Protein AF-A0A8I0K9R4-F1 (afdb_monomer_lite)

Secondary structure (DSSP, 8-state):
-----PPPEEEEETTEEEEE--HHHHHHH--SEEEE--TT-BPPTTSSSSBHHHHHHHHHHTT-EEEE---GGGBGGGHHHHHHHHS----S-B-GGGGGG-S--------HHHHHHHHHTT-SS-TTTHHHHT--

pLDDT: mean 89.15, std 14.72, range [37.94, 98.5]

Organism: Acinetobacter baumannii (NCBI:txid470)

Sequence (136 aa):
EGLPQIARKEMQYQGHTLEEMDLDAILLRHPQIVLVDELAHRNVPNSRHERRWQDVNELLDAGIDVFTTINIQHLESLNDVVYQITGIRVNETVPDRVFDRIRDIRLIDLPVSELIERLHQGKVYVPEQANLALQG

Structure (mmCIF, N/CA/C/O backbone):
data_AF-A0A8I0K9R4-F1
#
_entry.id   AF-A0A8I0K9R4-F1
#
loop_
_atom_site.group_PDB
_atom_site.id
_atom_site.type_symbol
_atom_site.label_atom_id
_atom_site.label_alt_id
_atom_site.label_comp_id
_atom_site.label_asym_id
_atom_site.label_entity_id
_atom_site.label_seq_id
_atom_site.pdbx_PDB_ins_code
_atom_site.Cartn_x
_atom_site.Cartn_y
_atom_site.Cartn_z
_atom_site.occupancy
_atom_site.B_iso_or_equiv
_atom_site.auth_seq_id
_atom_site.auth_comp_id
_atom_site.auth_asym_id
_atom_site.auth_atom_id
_atom_site.pdbx_PDB_model_num
ATOM 1 N N . GLU A 1 1 ? 20.968 -12.664 6.157 1.00 50.62 1 GLU A N 1
ATOM 2 C CA . GLU A 1 1 ? 20.646 -12.559 4.720 1.00 50.62 1 GLU A CA 1
ATOM 3 C C . GLU A 1 1 ? 19.166 -12.256 4.595 1.00 50.62 1 GLU A C 1
ATOM 5 O O . GLU A 1 1 ? 18.383 -12.863 5.316 1.00 50.62 1 GLU A O 1
ATOM 10 N N . GLY A 1 2 ? 18.803 -11.252 3.803 1.00 82.56 2 GLY A N 1
ATOM 11 C CA . GLY A 1 2 ? 17.418 -10.817 3.619 1.00 82.56 2 GLY A CA 1
ATOM 12 C C . GLY A 1 2 ? 16.994 -10.952 2.163 1.00 82.56 2 GLY A C 1
ATOM 13 O O . GLY A 1 2 ? 17.796 -11.335 1.310 1.00 82.56 2 GLY A O 1
ATOM 14 N N . LEU A 1 3 ? 15.737 -10.621 1.874 1.00 87.88 3 LEU A N 1
ATOM 15 C CA . LEU A 1 3 ? 15.268 -10.531 0.494 1.00 87.88 3 LEU A CA 1
ATOM 16 C C . LEU A 1 3 ? 16.064 -9.453 -0.266 1.00 87.88 3 LEU A C 1
ATOM 18 O O . LEU A 1 3 ? 16.405 -8.428 0.333 1.00 87.88 3 LEU A O 1
ATOM 22 N N . PRO A 1 4 ? 16.359 -9.652 -1.565 1.00 92.06 4 PRO A N 1
ATOM 23 C CA . PRO A 1 4 ? 16.963 -8.614 -2.391 1.00 92.06 4 PRO A CA 1
ATOM 24 C C . PRO A 1 4 ? 16.112 -7.345 -2.361 1.00 92.06 4 PRO A C 1
ATOM 26 O O . PRO A 1 4 ? 14.902 -7.408 -2.569 1.00 92.06 4 PRO A O 1
ATOM 29 N N . GLN A 1 5 ? 16.749 -6.201 -2.127 1.00 93.38 5 GLN A N 1
ATOM 30 C CA . GLN A 1 5 ? 16.071 -4.910 -2.088 1.00 93.38 5 GLN A CA 1
ATOM 31 C C . GLN A 1 5 ? 16.370 -4.111 -3.353 1.00 93.38 5 GLN A C 1
ATOM 33 O O . GLN A 1 5 ? 17.484 -4.149 -3.882 1.00 93.38 5 GLN A O 1
ATOM 38 N N . ILE A 1 6 ? 15.361 -3.390 -3.829 1.00 94.31 6 ILE A N 1
ATOM 39 C CA . ILE A 1 6 ? 15.519 -2.347 -4.839 1.00 94.31 6 ILE A CA 1
ATOM 40 C C . ILE A 1 6 ? 15.683 -1.037 -4.077 1.00 94.31 6 ILE A C 1
ATOM 42 O O . ILE A 1 6 ? 14.925 -0.767 -3.144 1.00 94.31 6 ILE A O 1
ATOM 46 N N . ALA A 1 7 ? 16.717 -0.271 -4.428 1.00 95.38 7 ALA A N 1
ATOM 47 C CA . ALA A 1 7 ? 16.946 1.029 -3.817 1.00 95.38 7 ALA A CA 1
ATOM 48 C C . ALA A 1 7 ? 15.726 1.925 -4.056 1.00 95.38 7 ALA A C 1
ATOM 50 O O . ALA A 1 7 ? 15.149 1.920 -5.143 1.00 95.38 7 ALA A O 1
ATOM 51 N N . ARG A 1 8 ? 15.323 2.668 -3.027 1.00 94.69 8 ARG A N 1
ATOM 52 C CA . ARG A 1 8 ? 14.220 3.617 -3.148 1.00 94.69 8 ARG A CA 1
ATOM 53 C C . ARG A 1 8 ? 14.636 4.792 -4.022 1.00 94.69 8 ARG A C 1
ATOM 55 O O . ARG A 1 8 ? 15.807 5.169 -4.065 1.00 94.69 8 ARG A O 1
ATOM 62 N N . LYS A 1 9 ? 13.656 5.377 -4.701 1.00 95.00 9 LYS A N 1
ATOM 63 C CA . LYS A 1 9 ? 13.842 6.579 -5.502 1.00 95.00 9 LYS A CA 1
ATOM 64 C C . LYS A 1 9 ? 13.744 7.796 -4.593 1.00 95.00 9 LYS A C 1
ATOM 66 O O . LYS A 1 9 ? 12.715 8.009 -3.956 1.00 95.00 9 LYS A O 1
ATOM 71 N N . GLU A 1 10 ? 14.801 8.597 -4.545 1.00 94.62 10 GLU A N 1
ATOM 72 C CA . GLU A 1 10 ? 14.768 9.890 -3.862 1.00 94.62 10 GLU A CA 1
ATOM 73 C C . GLU A 1 10 ? 14.041 10.929 -4.722 1.00 94.62 10 GLU A C 1
ATOM 75 O O . GLU A 1 10 ? 14.296 11.071 -5.921 1.00 94.62 10 GLU A O 1
ATOM 80 N N . MET A 1 11 ? 13.137 11.680 -4.101 1.00 91.62 11 MET A N 1
ATOM 81 C CA . MET A 1 11 ? 12.322 12.700 -4.748 1.00 91.62 11 MET A CA 1
ATOM 82 C C . MET A 1 11 ? 12.340 13.993 -3.940 1.00 91.62 11 MET A C 1
ATOM 84 O O . MET A 1 11 ? 12.089 13.995 -2.738 1.00 91.62 11 MET A O 1
ATOM 88 N N . GLN A 1 12 ? 12.615 15.118 -4.604 1.00 91.06 12 GLN A N 1
ATOM 89 C CA . GLN A 1 12 ? 12.570 16.434 -3.967 1.00 91.06 12 GLN A CA 1
ATOM 90 C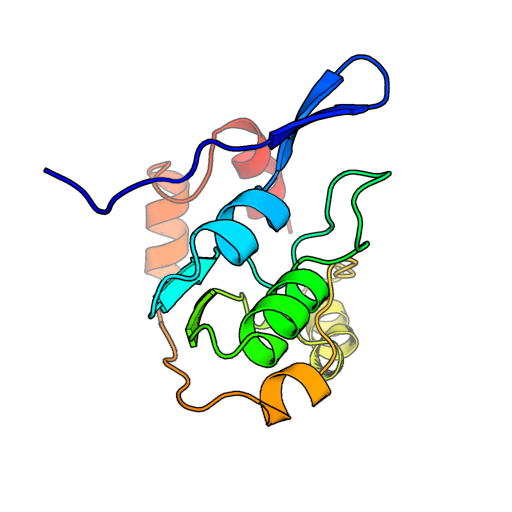 C . GLN A 1 12 ? 11.162 17.021 -4.052 1.00 91.06 12 GLN A C 1
ATOM 92 O O . GLN A 1 12 ? 10.625 17.213 -5.144 1.00 91.06 12 GLN A O 1
ATOM 97 N N . TYR A 1 13 ? 10.581 17.364 -2.904 1.00 89.12 13 TYR A N 1
ATOM 98 C CA . TYR A 1 13 ? 9.274 18.005 -2.827 1.00 89.12 13 TYR A CA 1
ATOM 99 C C . TYR A 1 13 ? 9.231 19.035 -1.694 1.00 89.12 13 TYR A C 1
ATOM 101 O O . TYR A 1 13 ? 9.547 18.728 -0.551 1.00 89.12 13 TYR A O 1
ATOM 109 N N . GLN A 1 14 ? 8.856 20.279 -2.020 1.00 89.06 14 GLN A N 1
ATOM 110 C CA . GLN A 1 14 ? 8.753 21.403 -1.070 1.00 89.06 14 GLN A CA 1
ATOM 111 C C . GLN A 1 14 ? 9.990 21.602 -0.165 1.00 89.06 14 GLN A C 1
ATOM 113 O O . GLN A 1 14 ? 9.868 21.983 0.993 1.00 89.06 14 GLN A O 1
ATOM 118 N N . GLY A 1 15 ? 11.195 21.361 -0.694 1.00 89.38 15 GLY A N 1
ATOM 119 C CA . GLY A 1 15 ? 12.446 21.502 0.064 1.00 89.38 15 GLY A CA 1
ATOM 120 C C . GLY A 1 15 ? 12.797 20.305 0.955 1.00 89.38 15 GLY A C 1
ATOM 121 O O . GLY A 1 15 ? 13.810 20.354 1.647 1.00 89.38 15 GLY A O 1
ATOM 122 N N . HIS A 1 16 ? 12.010 19.229 0.909 1.00 89.69 16 HIS A N 1
ATOM 123 C CA . HIS A 1 16 ? 12.285 17.963 1.580 1.00 89.69 16 HIS A CA 1
ATOM 124 C C . HIS A 1 16 ? 12.676 16.883 0.564 1.00 89.69 16 HIS A C 1
ATOM 126 O O . HIS A 1 16 ? 12.148 16.847 -0.550 1.00 89.69 16 HIS A O 1
ATOM 132 N N . THR A 1 17 ? 13.586 15.992 0.961 1.00 90.19 17 THR A N 1
ATOM 133 C CA . THR A 1 17 ? 13.847 14.740 0.240 1.00 90.19 17 THR A CA 1
ATOM 134 C C . THR A 1 17 ? 12.932 13.669 0.809 1.00 90.19 17 THR A C 1
ATOM 136 O O . THR A 1 17 ? 12.979 13.380 2.003 1.00 90.19 17 THR A O 1
ATOM 139 N N . LEU A 1 18 ? 12.090 13.109 -0.048 1.00 92.56 18 LEU A N 1
ATOM 140 C CA . LEU A 1 18 ? 11.206 11.993 0.251 1.00 92.56 18 LEU A CA 1
ATOM 141 C C . LEU A 1 18 ? 11.698 10.757 -0.500 1.00 92.56 18 LEU A C 1
ATOM 143 O O . LEU A 1 18 ? 12.336 10.872 -1.546 1.00 92.56 18 LEU A O 1
ATOM 147 N N . GLU A 1 19 ? 11.390 9.579 0.022 1.00 93.00 19 GLU A N 1
ATOM 148 C CA . GLU A 1 19 ? 11.679 8.313 -0.643 1.00 93.00 19 GLU A CA 1
ATOM 149 C C . GLU A 1 19 ? 10.390 7.690 -1.170 1.00 93.00 19 GLU A C 1
ATOM 151 O O . GLU A 1 19 ? 9.364 7.714 -0.491 1.00 93.00 19 GLU A O 1
ATOM 156 N N . GLU A 1 20 ? 10.459 7.081 -2.349 1.00 95.06 20 GLU A N 1
ATOM 157 C CA . GLU A 1 20 ? 9.342 6.359 -2.952 1.00 95.06 20 GLU A CA 1
ATOM 158 C C . GLU A 1 20 ? 9.810 5.030 -3.560 1.00 95.06 20 GLU A C 1
ATOM 160 O O . GLU A 1 20 ? 11.000 4.820 -3.825 1.00 95.06 20 GLU A O 1
ATOM 165 N N . MET A 1 21 ? 8.874 4.106 -3.775 1.00 96.94 21 MET A N 1
ATOM 166 C CA . MET A 1 21 ? 9.142 2.881 -4.528 1.00 96.94 21 MET A CA 1
ATOM 167 C C . MET A 1 21 ? 9.646 3.211 -5.945 1.00 96.94 21 MET A C 1
ATOM 169 O O . MET A 1 21 ? 9.010 3.962 -6.684 1.00 96.94 21 MET A O 1
ATOM 173 N N . ASP A 1 22 ? 10.767 2.612 -6.358 1.00 97.62 22 ASP A N 1
ATOM 174 C CA . ASP A 1 22 ? 11.279 2.768 -7.723 1.00 97.62 22 ASP A CA 1
ATOM 175 C C . ASP A 1 22 ? 10.579 1.794 -8.688 1.00 97.62 22 ASP A C 1
ATOM 177 O O . ASP A 1 22 ? 11.058 0.689 -8.960 1.00 97.62 22 ASP A O 1
ATOM 181 N N . LEU A 1 23 ? 9.405 2.205 -9.177 1.00 98.06 23 LEU A N 1
ATOM 182 C CA . LEU A 1 23 ? 8.595 1.433 -10.124 1.00 98.06 23 LEU A CA 1
ATOM 183 C C . LEU A 1 23 ? 9.371 1.073 -11.399 1.00 98.06 23 LEU A C 1
ATOM 185 O O . LEU A 1 23 ? 9.315 -0.071 -11.852 1.00 98.06 23 LEU A O 1
ATOM 189 N N . ASP A 1 24 ? 10.127 2.022 -11.952 1.00 98.06 24 ASP A N 1
ATOM 190 C CA . ASP A 1 24 ? 10.868 1.825 -13.199 1.00 98.06 24 ASP A CA 1
ATOM 191 C C . ASP A 1 24 ? 11.972 0.771 -13.014 1.00 98.06 24 ASP A C 1
ATOM 193 O O . ASP A 1 24 ? 12.149 -0.110 -13.861 1.00 98.06 24 ASP A O 1
ATOM 197 N N . ALA A 1 25 ? 12.674 0.797 -11.875 1.00 98.06 25 ALA A N 1
ATOM 198 C CA . ALA A 1 25 ? 13.670 -0.219 -11.544 1.00 98.06 25 ALA A CA 1
ATOM 199 C C . ALA A 1 25 ? 13.052 -1.612 -11.335 1.00 98.06 25 ALA A C 1
ATOM 201 O O . ALA A 1 25 ? 13.655 -2.610 -11.741 1.00 98.06 25 ALA A O 1
ATOM 202 N N . ILE A 1 26 ? 11.857 -1.705 -10.733 1.00 98.25 26 ILE A N 1
ATOM 203 C CA . ILE A 1 26 ? 11.139 -2.983 -10.579 1.00 98.25 26 ILE A CA 1
ATOM 204 C C . ILE A 1 26 ? 10.753 -3.542 -11.951 1.00 98.25 26 ILE A C 1
ATOM 206 O O . ILE A 1 26 ? 11.044 -4.706 -12.232 1.00 98.25 26 ILE A O 1
ATOM 210 N N . LEU A 1 27 ? 10.148 -2.719 -12.812 1.00 98.44 27 LEU A N 1
ATOM 211 C CA . LEU A 1 27 ? 9.737 -3.114 -14.161 1.00 98.44 27 LEU A CA 1
ATOM 212 C C . LEU A 1 27 ? 10.930 -3.576 -15.002 1.00 98.44 27 LEU A C 1
ATOM 214 O O . LEU A 1 27 ? 10.849 -4.607 -15.668 1.00 98.44 27 LEU A O 1
ATOM 218 N N . LEU A 1 28 ? 12.054 -2.857 -14.928 1.00 98.00 28 LEU A N 1
ATOM 219 C CA . LEU A 1 28 ? 13.283 -3.224 -15.631 1.00 98.00 28 LEU A CA 1
ATOM 220 C C . LEU A 1 28 ? 13.873 -4.542 -15.116 1.00 98.00 28 LEU A C 1
ATOM 222 O O . LEU A 1 28 ? 14.357 -5.353 -15.904 1.00 98.00 28 LEU A O 1
ATOM 226 N N . ARG A 1 29 ? 13.857 -4.754 -13.795 1.00 97.25 29 ARG A N 1
ATOM 227 C CA . ARG A 1 29 ? 14.352 -5.992 -13.180 1.00 97.25 29 ARG A CA 1
ATOM 228 C C . ARG A 1 29 ? 13.461 -7.192 -13.498 1.00 97.25 29 ARG A C 1
ATOM 230 O O . ARG A 1 29 ? 13.976 -8.307 -13.533 1.00 97.25 29 ARG A O 1
ATOM 237 N N . HIS A 1 30 ? 12.162 -6.959 -13.683 1.00 97.81 30 HIS A N 1
ATOM 238 C CA . HIS A 1 30 ? 11.138 -7.964 -13.981 1.00 97.81 30 HIS A CA 1
ATOM 239 C C . HIS A 1 30 ? 11.190 -9.184 -13.031 1.00 97.81 30 HIS A C 1
ATOM 241 O O . HIS A 1 30 ? 11.460 -10.310 -13.455 1.00 97.81 30 HIS A O 1
ATOM 247 N N . PRO A 1 31 ? 11.034 -8.992 -11.704 1.00 97.56 31 PRO A N 1
ATOM 248 C CA . PRO A 1 31 ? 10.998 -10.114 -10.771 1.00 97.56 31 PRO A CA 1
ATOM 249 C C . PRO A 1 31 ? 9.720 -10.944 -10.958 1.00 97.56 31 PRO A C 1
ATOM 251 O O . PRO A 1 31 ? 8.697 -10.430 -11.391 1.00 97.56 31 PRO A O 1
ATOM 254 N N . GLN A 1 32 ? 9.744 -12.217 -10.552 1.00 97.19 32 GLN A N 1
ATOM 255 C CA . GLN A 1 32 ? 8.516 -13.026 -10.526 1.00 97.19 32 GLN A CA 1
ATOM 256 C C . GLN A 1 32 ? 7.500 -12.490 -9.512 1.00 97.19 32 GLN A C 1
ATOM 258 O O . GLN A 1 32 ? 6.306 -12.505 -9.778 1.00 97.19 32 GLN A O 1
ATOM 263 N N . ILE A 1 33 ? 7.985 -12.019 -8.359 1.00 97.38 33 ILE A N 1
ATOM 264 C CA . ILE A 1 33 ? 7.174 -11.463 -7.278 1.00 97.38 33 ILE A CA 1
ATOM 265 C C . ILE A 1 33 ? 7.869 -10.253 -6.653 1.00 97.38 33 ILE A C 1
ATOM 267 O O . ILE A 1 33 ? 9.091 -10.257 -6.475 1.00 97.38 33 ILE A O 1
ATOM 271 N N . VAL A 1 34 ? 7.094 -9.238 -6.279 1.00 98.06 34 VAL A N 1
ATOM 272 C CA . VAL A 1 34 ? 7.560 -8.067 -5.527 1.00 98.06 34 VAL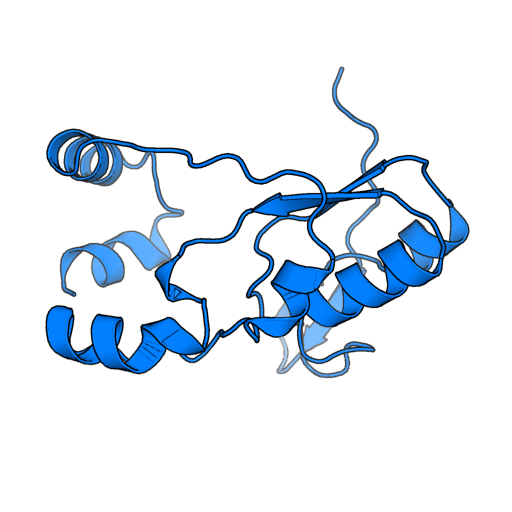 A CA 1
ATOM 273 C C . VAL A 1 34 ? 6.681 -7.819 -4.301 1.00 98.06 34 VAL A C 1
ATOM 275 O O . VAL A 1 34 ? 5.469 -8.033 -4.327 1.00 98.06 34 VAL A O 1
ATOM 278 N N . LEU A 1 35 ? 7.310 -7.398 -3.201 1.00 97.88 35 LEU A N 1
ATOM 279 C CA . LEU A 1 35 ? 6.622 -7.007 -1.972 1.00 97.88 35 LEU A CA 1
ATOM 280 C C . LEU A 1 35 ? 6.457 -5.487 -1.971 1.00 97.88 35 LEU A C 1
ATOM 282 O O . LEU A 1 35 ? 7.453 -4.766 -2.035 1.00 97.88 35 LEU A O 1
ATOM 286 N N . VAL A 1 36 ? 5.219 -5.014 -1.899 1.00 97.38 36 VAL A N 1
ATOM 287 C CA . VAL A 1 36 ? 4.870 -3.592 -1.929 1.00 97.38 36 VAL A CA 1
ATOM 288 C C . VAL A 1 36 ? 4.012 -3.291 -0.712 1.00 97.38 36 VAL A C 1
ATOM 290 O O . VAL A 1 36 ? 2.910 -3.802 -0.604 1.00 97.38 36 VAL A O 1
ATOM 293 N N . ASP A 1 37 ? 4.508 -2.499 0.230 1.00 95.00 37 ASP A N 1
ATOM 294 C CA . ASP A 1 37 ? 3.741 -2.177 1.437 1.00 95.00 37 ASP A CA 1
ATOM 295 C C . ASP A 1 37 ? 2.742 -1.034 1.184 1.00 95.00 37 ASP A C 1
ATOM 297 O O . ASP A 1 37 ? 2.934 -0.215 0.279 1.00 95.00 37 ASP A O 1
ATOM 301 N N . GLU A 1 38 ? 1.693 -0.965 2.005 1.00 94.31 38 GLU A N 1
ATOM 302 C CA . GLU A 1 38 ? 0.721 0.137 2.040 1.00 94.31 38 GLU A CA 1
ATOM 303 C C . GLU A 1 38 ? 0.059 0.447 0.682 1.00 94.31 38 GLU A C 1
ATOM 305 O O . GLU A 1 38 ? 0.306 1.477 0.049 1.00 94.31 38 GLU A O 1
ATOM 310 N N . LEU A 1 39 ? -0.863 -0.416 0.242 1.00 97.25 39 LEU A N 1
ATOM 311 C CA . LEU A 1 39 ? -1.566 -0.270 -1.043 1.00 97.25 39 LEU A CA 1
ATOM 312 C C . LEU A 1 39 ? -2.293 1.082 -1.213 1.00 97.25 39 LEU A C 1
ATOM 314 O O . LEU A 1 39 ? -2.474 1.564 -2.334 1.00 97.25 39 LEU A O 1
ATOM 318 N N . ALA A 1 40 ? -2.734 1.678 -0.103 1.00 96.81 40 ALA A N 1
ATOM 319 C CA . ALA A 1 40 ? -3.497 2.925 -0.072 1.00 96.81 40 ALA A CA 1
ATOM 320 C C . ALA A 1 40 ? -2.644 4.197 -0.195 1.00 96.81 40 ALA A C 1
ATOM 322 O O . ALA A 1 40 ? -3.204 5.276 -0.414 1.00 96.81 40 ALA A O 1
ATOM 323 N N . HIS A 1 41 ? -1.319 4.073 -0.076 1.00 96.31 41 HIS A N 1
ATOM 324 C CA . HIS A 1 41 ? -0.397 5.204 -0.022 1.00 96.31 41 HIS A CA 1
ATOM 325 C C . HIS A 1 41 ? -0.589 6.179 -1.187 1.00 96.31 41 HIS A C 1
ATOM 327 O O . HIS A 1 41 ? -0.735 5.791 -2.357 1.00 96.31 41 HIS A O 1
ATOM 333 N N . ARG A 1 42 ? -0.570 7.475 -0.863 1.00 95.88 42 ARG A N 1
ATOM 334 C CA . ARG A 1 42 ? -0.445 8.550 -1.847 1.00 95.88 42 ARG A CA 1
ATOM 335 C C . ARG A 1 42 ? 1.021 8.746 -2.207 1.00 95.88 42 ARG A C 1
ATOM 337 O O . ARG A 1 42 ? 1.800 9.217 -1.384 1.00 95.88 42 ARG A O 1
ATOM 344 N N . ASN A 1 43 ? 1.362 8.476 -3.459 1.00 96.00 43 ASN A N 1
ATOM 345 C CA . ASN A 1 43 ? 2.723 8.656 -3.936 1.00 96.00 43 ASN A CA 1
ATOM 346 C C . ASN A 1 43 ? 3.167 10.118 -3.823 1.00 96.00 43 ASN A C 1
ATOM 348 O O . ASN A 1 43 ? 2.354 11.048 -3.916 1.00 96.00 43 ASN A O 1
ATOM 352 N N . VAL A 1 44 ? 4.479 10.316 -3.678 1.00 94.75 44 VAL A N 1
ATOM 353 C CA . VAL A 1 44 ? 5.086 11.655 -3.685 1.00 94.75 44 VAL A CA 1
ATOM 354 C C . VAL A 1 44 ? 4.630 12.451 -4.924 1.00 94.75 44 VAL A C 1
ATOM 356 O O . VAL A 1 44 ? 4.591 11.905 -6.029 1.00 94.75 44 VAL A O 1
ATOM 359 N N . PRO A 1 45 ? 4.276 13.745 -4.799 1.00 92.69 45 PRO A N 1
ATOM 360 C CA . PRO A 1 45 ? 3.882 14.547 -5.954 1.00 92.69 45 PRO A CA 1
ATOM 361 C C . PRO A 1 45 ? 4.947 14.560 -7.059 1.00 92.69 45 PRO A C 1
ATOM 363 O O . PRO A 1 45 ? 6.145 14.610 -6.786 1.00 92.69 45 PRO A O 1
ATOM 366 N N . ASN A 1 46 ? 4.491 14.566 -8.315 1.00 90.50 46 ASN A N 1
ATOM 367 C CA . ASN A 1 46 ? 5.294 14.364 -9.533 1.00 90.50 46 ASN A CA 1
ATOM 368 C C . ASN A 1 46 ? 5.775 12.921 -9.772 1.00 90.50 46 ASN A C 1
ATOM 370 O O . ASN A 1 46 ? 6.514 12.682 -10.729 1.00 90.50 46 ASN A O 1
ATOM 374 N N . SER A 1 47 ? 5.341 11.956 -8.958 1.00 95.31 47 SER A N 1
ATOM 375 C CA . SER A 1 47 ? 5.416 10.539 -9.318 1.00 95.31 47 SER A CA 1
ATOM 376 C C . SER A 1 47 ? 4.600 10.239 -10.574 1.00 95.31 47 SER A C 1
ATOM 378 O O . SER A 1 47 ? 3.657 10.955 -10.918 1.00 95.31 47 SER A O 1
ATOM 380 N N . ARG A 1 48 ? 4.963 9.149 -11.259 1.00 96.62 48 ARG A N 1
ATOM 381 C CA . ARG A 1 48 ? 4.278 8.681 -12.473 1.00 96.62 48 ARG A CA 1
ATOM 382 C C . ARG A 1 48 ? 2.782 8.455 -12.243 1.00 96.62 48 ARG A C 1
ATOM 384 O O . ARG A 1 48 ? 1.971 8.790 -13.104 1.00 96.62 48 ARG A O 1
ATOM 391 N N . HIS A 1 49 ? 2.433 7.925 -11.075 1.00 98.06 49 HIS A N 1
ATOM 392 C CA . HIS A 1 49 ? 1.060 7.762 -10.624 1.00 98.06 49 HIS A CA 1
ATOM 393 C C . HIS A 1 49 ? 0.837 8.446 -9.279 1.00 98.06 49 HIS A C 1
ATOM 395 O O . HIS A 1 49 ? 1.757 8.556 -8.470 1.00 98.06 49 HIS A O 1
ATOM 401 N N . GLU A 1 50 ? -0.402 8.869 -9.027 1.00 97.00 50 GLU A N 1
ATOM 402 C CA . GLU A 1 50 ? -0.796 9.534 -7.780 1.00 97.00 50 GLU A CA 1
ATOM 403 C C . GLU A 1 50 ? -0.892 8.552 -6.602 1.00 97.00 50 GLU A C 1
ATOM 405 O O . GLU A 1 50 ? -0.690 8.939 -5.450 1.00 97.00 50 GLU A O 1
ATOM 410 N N . ARG A 1 51 ? -1.224 7.284 -6.863 1.00 97.50 51 ARG A N 1
ATOM 411 C CA . ARG A 1 51 ? -1.518 6.278 -5.836 1.00 97.50 51 ARG A CA 1
ATOM 412 C C . ARG A 1 51 ? -0.736 4.994 -6.058 1.00 97.50 51 ARG A C 1
ATOM 414 O O . ARG A 1 51 ? -0.656 4.517 -7.189 1.00 97.50 51 ARG A O 1
ATOM 421 N N . ARG A 1 52 ? -0.301 4.350 -4.972 1.00 98.00 52 ARG A N 1
ATOM 422 C CA . ARG A 1 52 ? 0.477 3.109 -5.068 1.00 98.00 52 ARG A CA 1
ATOM 423 C C . ARG A 1 52 ? -0.286 1.946 -5.695 1.00 98.00 52 ARG A C 1
ATOM 425 O O . ARG A 1 52 ? 0.295 1.158 -6.433 1.00 98.00 52 ARG A O 1
ATOM 432 N N . TRP A 1 53 ? -1.603 1.867 -5.505 1.00 97.94 53 TRP A N 1
ATOM 433 C CA . TRP A 1 53 ? -2.423 0.867 -6.201 1.00 97.94 53 TRP A CA 1
ATOM 434 C C . TRP A 1 53 ? -2.365 0.994 -7.738 1.00 97.94 53 TRP A C 1
ATOM 436 O O . TRP A 1 53 ? -2.612 0.015 -8.440 1.00 97.94 53 TRP A O 1
ATOM 446 N N . GLN A 1 54 ? -2.030 2.169 -8.286 1.00 98.38 54 GLN A N 1
ATOM 447 C CA . GLN A 1 54 ? -1.804 2.347 -9.726 1.00 98.38 54 GLN A CA 1
ATOM 448 C C . GLN A 1 54 ? -0.451 1.767 -10.148 1.00 98.38 54 GLN A C 1
ATOM 450 O O . GLN A 1 54 ? -0.394 1.079 -11.163 1.00 98.38 54 GLN A O 1
ATOM 455 N N . ASP A 1 55 ? 0.599 1.959 -9.344 1.00 98.25 55 ASP A N 1
ATOM 456 C CA . ASP A 1 55 ? 1.899 1.312 -9.568 1.00 98.25 55 ASP A CA 1
ATOM 457 C C . ASP A 1 55 ? 1.759 -0.211 -9.528 1.00 98.25 55 ASP A C 1
ATOM 459 O O . ASP A 1 55 ? 2.238 -0.910 -10.415 1.00 98.25 55 ASP A O 1
ATOM 463 N N . VAL A 1 56 ? 1.033 -0.726 -8.531 1.00 98.19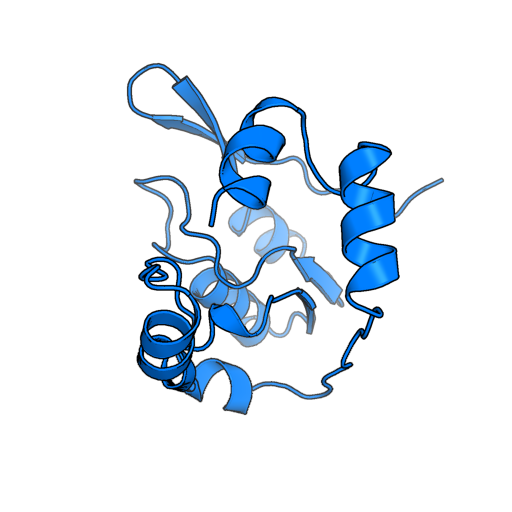 56 VAL A N 1
ATOM 464 C CA . VAL A 1 56 ? 0.721 -2.156 -8.412 1.00 98.19 56 VAL A CA 1
ATOM 465 C C . VAL A 1 56 ? -0.026 -2.659 -9.644 1.00 98.19 56 VAL A C 1
ATOM 467 O O . VAL A 1 56 ? 0.298 -3.727 -10.152 1.00 98.19 56 VAL A O 1
ATOM 470 N N . ASN A 1 57 ? -0.985 -1.894 -10.173 1.00 97.94 57 ASN A N 1
ATOM 471 C CA . ASN A 1 57 ? -1.657 -2.273 -11.413 1.00 97.94 57 ASN A CA 1
ATOM 472 C C . ASN A 1 57 ? -0.696 -2.342 -12.604 1.00 97.94 57 ASN A C 1
ATOM 474 O O . ASN A 1 57 ? -0.794 -3.299 -13.365 1.00 97.94 57 ASN A O 1
ATOM 478 N N . GLU A 1 58 ? 0.236 -1.394 -12.746 1.00 98.50 58 GLU A N 1
ATOM 479 C CA . GLU A 1 58 ? 1.241 -1.445 -13.817 1.00 98.50 58 GLU A CA 1
ATOM 480 C C . GLU A 1 58 ? 2.164 -2.666 -13.673 1.00 98.50 58 GLU A C 1
ATOM 482 O O . GLU A 1 58 ? 2.463 -3.336 -14.661 1.00 98.50 58 GLU A O 1
ATOM 487 N N . LEU A 1 59 ? 2.569 -3.005 -12.447 1.00 98.50 59 LEU A N 1
ATOM 488 C CA . LEU A 1 59 ? 3.359 -4.209 -12.174 1.00 98.50 59 LEU A CA 1
ATOM 489 C C . LEU A 1 59 ? 2.606 -5.485 -12.573 1.00 98.50 59 LEU A C 1
ATOM 491 O O . LEU A 1 59 ? 3.153 -6.335 -13.279 1.00 98.50 59 LEU A O 1
ATOM 495 N N . LEU A 1 60 ? 1.334 -5.593 -12.181 1.00 97.88 60 LEU A N 1
ATOM 496 C CA . LEU A 1 60 ? 0.483 -6.723 -12.552 1.00 97.88 60 LEU A CA 1
ATOM 497 C C . LEU A 1 60 ? 0.263 -6.793 -14.074 1.00 97.88 60 LEU A C 1
ATOM 499 O O . LEU A 1 60 ? 0.247 -7.885 -14.640 1.00 97.88 60 LEU A O 1
ATOM 503 N N . ASP A 1 61 ? 0.126 -5.649 -14.753 1.00 98.00 61 ASP A N 1
ATOM 504 C CA . ASP A 1 61 ? -0.013 -5.575 -16.216 1.00 98.00 61 ASP A CA 1
ATOM 505 C C . ASP A 1 61 ? 1.271 -6.015 -16.942 1.00 98.00 61 ASP A C 1
ATOM 507 O O . ASP A 1 61 ? 1.204 -6.585 -18.032 1.00 98.00 61 ASP A O 1
ATOM 511 N N . ALA A 1 62 ? 2.438 -5.828 -16.317 1.00 98.31 62 ALA A N 1
ATOM 512 C CA . ALA A 1 62 ? 3.724 -6.349 -16.784 1.00 98.31 62 ALA A CA 1
ATOM 513 C C . ALA A 1 62 ? 3.939 -7.848 -16.472 1.00 98.31 62 ALA A C 1
ATOM 515 O O . ALA A 1 62 ? 4.981 -8.407 -16.833 1.00 98.31 62 ALA A O 1
ATOM 516 N N . GLY A 1 63 ? 2.973 -8.506 -15.820 1.00 97.81 63 GLY A N 1
ATOM 517 C CA . GLY A 1 63 ? 3.037 -9.921 -15.448 1.00 97.81 63 GLY A CA 1
ATOM 518 C C . GLY A 1 63 ? 3.886 -10.213 -14.209 1.00 97.81 63 GLY A C 1
ATOM 519 O O . GLY A 1 63 ? 4.366 -11.336 -14.065 1.00 97.81 63 GLY A O 1
ATOM 520 N N . ILE A 1 64 ? 4.099 -9.217 -13.345 1.00 98.50 64 ILE A N 1
ATOM 521 C CA . ILE A 1 64 ? 4.824 -9.354 -12.076 1.00 98.50 64 ILE A CA 1
ATOM 522 C C . ILE A 1 64 ? 3.802 -9.586 -10.959 1.00 98.50 64 ILE A C 1
ATOM 524 O O . ILE A 1 64 ? 2.903 -8.766 -10.773 1.00 98.50 64 ILE A O 1
ATOM 528 N N . ASP A 1 65 ? 3.947 -10.664 -10.183 1.00 98.25 65 ASP A N 1
ATOM 529 C CA . ASP A 1 65 ? 3.079 -10.898 -9.026 1.00 98.25 65 ASP A CA 1
ATOM 530 C C . ASP A 1 65 ? 3.400 -9.901 -7.900 1.00 98.25 65 ASP A C 1
ATOM 532 O O . ASP A 1 65 ? 4.560 -9.571 -7.636 1.00 98.25 65 ASP A O 1
ATOM 536 N N . VAL A 1 66 ? 2.373 -9.435 -7.188 1.00 98.19 66 VAL A N 1
ATOM 537 C CA . VAL A 1 66 ? 2.531 -8.453 -6.106 1.00 98.19 66 VAL A CA 1
ATOM 538 C C . VAL A 1 66 ? 1.929 -8.983 -4.813 1.00 98.19 66 VAL A C 1
ATOM 540 O O . VAL A 1 66 ? 0.768 -9.388 -4.775 1.00 98.19 66 VAL A O 1
ATOM 543 N N . PHE A 1 67 ? 2.709 -8.941 -3.735 1.00 98.06 67 PHE A N 1
ATOM 544 C CA . PHE A 1 67 ? 2.201 -9.072 -2.369 1.00 98.06 67 PHE A CA 1
ATOM 545 C C . PHE A 1 67 ? 2.144 -7.688 -1.739 1.00 98.06 67 PHE A C 1
ATOM 547 O O . PHE A 1 67 ? 3.129 -6.953 -1.778 1.00 98.06 67 PHE A O 1
ATOM 554 N N . THR A 1 68 ? 1.001 -7.351 -1.146 1.00 97.62 68 THR A N 1
ATOM 555 C CA . THR A 1 68 ? 0.769 -6.035 -0.549 1.00 97.62 68 THR A CA 1
ATOM 556 C C . THR A 1 68 ? -0.004 -6.125 0.751 1.00 97.62 68 THR A C 1
ATOM 558 O O . THR A 1 68 ? -0.673 -7.122 1.022 1.00 97.62 68 THR A O 1
ATOM 561 N N . THR A 1 69 ? 0.074 -5.065 1.549 1.00 96.56 69 THR A N 1
ATOM 562 C CA . THR A 1 69 ? -0.745 -4.880 2.750 1.00 96.56 69 THR A CA 1
ATOM 563 C C . THR A 1 69 ? -1.744 -3.742 2.542 1.00 96.56 69 THR A C 1
ATOM 565 O O . THR A 1 69 ? -1.542 -2.853 1.708 1.00 96.56 69 THR A O 1
ATOM 568 N N . ILE A 1 70 ? -2.846 -3.774 3.288 1.00 95.12 70 ILE A N 1
ATOM 569 C CA . ILE A 1 70 ? -3.820 -2.686 3.363 1.00 95.12 70 ILE A CA 1
ATOM 570 C C . ILE A 1 70 ? -4.578 -2.781 4.690 1.00 95.12 70 ILE A C 1
ATOM 572 O O . ILE A 1 70 ? -4.997 -3.867 5.088 1.00 95.12 70 ILE A O 1
ATOM 576 N N . ASN A 1 71 ? -4.799 -1.644 5.354 1.00 93.69 71 ASN A N 1
ATOM 577 C CA . ASN A 1 71 ? -5.775 -1.570 6.441 1.00 93.69 71 ASN A CA 1
ATOM 578 C C . ASN A 1 71 ? -7.177 -1.369 5.860 1.00 93.69 71 ASN A C 1
ATOM 580 O O . ASN A 1 71 ? -7.383 -0.508 5.005 1.00 93.69 71 ASN A O 1
ATOM 584 N N . ILE A 1 72 ? -8.158 -2.119 6.366 1.00 92.81 72 ILE A N 1
ATOM 585 C CA . ILE A 1 72 ? -9.525 -2.154 5.819 1.00 92.81 72 ILE A CA 1
ATOM 586 C C . ILE A 1 72 ? -10.201 -0.772 5.742 1.00 92.81 72 ILE A C 1
ATOM 588 O O . ILE A 1 72 ? -11.018 -0.533 4.858 1.00 92.81 72 ILE A O 1
ATOM 592 N N . GLN A 1 73 ? -9.802 0.172 6.602 1.00 93.06 73 GLN A N 1
ATOM 593 C CA . GLN A 1 73 ? -10.304 1.551 6.615 1.00 93.06 73 GLN A CA 1
ATOM 594 C C . GLN A 1 73 ? -10.053 2.339 5.317 1.00 93.06 73 GLN A C 1
ATOM 596 O O . GLN A 1 73 ? -10.693 3.361 5.083 1.00 93.06 73 GLN A O 1
ATOM 601 N N . HIS A 1 74 ? -9.102 1.891 4.494 1.00 95.69 74 HIS A N 1
ATOM 602 C CA . HIS A 1 74 ? -8.759 2.535 3.230 1.00 95.69 74 HIS A CA 1
ATOM 603 C C . HIS A 1 74 ? -9.610 2.039 2.055 1.00 95.69 74 HIS A C 1
ATOM 605 O O . HIS A 1 74 ? -9.470 2.563 0.953 1.00 95.69 74 HIS A O 1
ATOM 611 N N . LEU A 1 75 ? -10.487 1.049 2.243 1.00 95.62 75 LEU A N 1
ATOM 612 C CA . LEU A 1 75 ? -11.394 0.631 1.178 1.00 95.62 75 LEU A CA 1
ATOM 613 C C . LEU A 1 75 ? -12.443 1.722 0.931 1.00 95.62 75 LEU A C 1
ATOM 615 O O . LEU A 1 75 ? -13.084 2.199 1.871 1.00 95.62 75 LEU A O 1
ATOM 619 N N . GLU A 1 76 ? -12.607 2.129 -0.327 1.00 95.38 76 GLU A N 1
ATOM 620 C CA . GLU A 1 76 ? -13.466 3.260 -0.697 1.00 95.38 76 GLU A CA 1
ATOM 621 C C . GLU A 1 76 ? -14.920 3.064 -0.240 1.00 95.38 76 GLU A C 1
ATOM 623 O O . GLU A 1 76 ? -15.486 3.962 0.387 1.00 95.38 76 GLU A O 1
ATOM 628 N N . SER A 1 77 ? -15.489 1.872 -0.437 1.00 96.12 77 SER A N 1
ATOM 629 C CA . SER A 1 77 ? -16.845 1.533 0.021 1.00 96.12 77 SER A CA 1
ATOM 630 C C . SER A 1 77 ? -17.063 1.618 1.537 1.00 96.12 77 SER A C 1
ATOM 632 O O . SER A 1 77 ? -18.202 1.763 1.983 1.00 96.12 77 SER A O 1
ATOM 634 N N . LEU A 1 78 ? -15.999 1.555 2.344 1.00 95.12 78 LEU A N 1
ATOM 635 C CA . LEU A 1 78 ? -16.083 1.587 3.808 1.00 95.12 78 LEU A CA 1
ATOM 636 C C . LEU A 1 78 ? -15.857 2.980 4.398 1.00 95.12 78 LEU A C 1
ATOM 638 O O . LEU A 1 78 ? -16.010 3.159 5.606 1.00 95.12 78 LEU A O 1
ATOM 642 N N . ASN A 1 79 ? -15.535 3.977 3.573 1.00 93.00 79 ASN A N 1
ATOM 643 C CA . ASN A 1 79 ? -15.146 5.306 4.038 1.00 93.00 79 ASN A CA 1
ATOM 644 C C . ASN A 1 79 ? -16.218 5.975 4.915 1.00 93.00 79 ASN A C 1
ATOM 646 O O . ASN A 1 79 ? -15.901 6.521 5.972 1.00 93.00 79 ASN A O 1
ATOM 650 N N . ASP A 1 80 ? -17.489 5.894 4.509 1.00 93.38 80 ASP A N 1
ATOM 651 C CA . ASP A 1 80 ? -18.597 6.499 5.255 1.00 93.38 80 ASP A CA 1
ATOM 652 C C . ASP A 1 80 ? -18.885 5.749 6.565 1.00 93.38 80 ASP A C 1
ATOM 654 O O . ASP A 1 80 ? -19.171 6.380 7.582 1.00 93.38 80 ASP A O 1
ATOM 658 N N . VAL A 1 81 ? -18.750 4.417 6.574 1.00 96.06 81 VAL A N 1
ATOM 659 C CA . VAL A 1 81 ? -18.912 3.594 7.786 1.00 96.06 81 VAL A CA 1
ATOM 660 C C . VAL A 1 81 ? -17.809 3.908 8.793 1.00 96.06 81 VAL A C 1
ATOM 662 O O . VAL A 1 81 ? -18.090 4.120 9.971 1.00 96.06 81 VAL A O 1
ATOM 665 N N . VAL A 1 82 ? -16.558 3.998 8.332 1.00 92.75 82 VAL A N 1
ATOM 666 C CA . VAL A 1 82 ? -15.424 4.400 9.172 1.00 92.75 82 VAL A CA 1
ATOM 667 C C . VAL A 1 82 ? -15.675 5.785 9.761 1.00 92.75 82 VAL A C 1
ATOM 669 O O . VAL A 1 82 ? -15.573 5.946 10.973 1.00 92.75 82 VAL A O 1
ATOM 672 N N . TYR A 1 83 ? -16.085 6.757 8.940 1.00 92.69 83 TYR A N 1
ATOM 673 C CA . TYR A 1 83 ? -16.380 8.112 9.406 1.00 92.69 83 TYR A CA 1
ATOM 674 C C . TYR A 1 83 ? -17.502 8.152 10.454 1.00 92.69 83 TYR A C 1
ATOM 676 O O . TYR A 1 83 ? -17.395 8.883 11.433 1.00 92.69 83 TYR A O 1
ATOM 684 N N . GLN A 1 84 ? -18.562 7.356 10.295 1.00 95.81 84 GLN A N 1
ATOM 685 C CA . GLN A 1 84 ? -19.646 7.275 11.282 1.00 95.81 84 GLN A CA 1
ATOM 686 C C . GLN A 1 84 ? -19.188 6.717 12.636 1.00 95.81 84 GLN A C 1
ATOM 688 O O . GLN A 1 84 ? -19.741 7.100 13.665 1.00 95.81 84 GLN A O 1
ATOM 693 N N . ILE A 1 85 ? -18.203 5.816 12.636 1.00 92.56 85 ILE A N 1
ATOM 694 C CA . ILE A 1 85 ? -17.691 5.168 13.848 1.00 92.56 85 ILE A CA 1
ATOM 695 C C . ILE A 1 85 ? -16.636 6.039 14.538 1.00 92.56 85 ILE A C 1
ATOM 697 O O . ILE A 1 85 ? -16.677 6.184 15.756 1.00 92.56 85 ILE A O 1
ATOM 701 N N . THR A 1 86 ? -15.694 6.603 13.778 1.00 89.81 86 THR A N 1
ATOM 702 C CA . THR A 1 86 ? -14.503 7.280 14.324 1.00 89.81 86 THR A CA 1
ATOM 703 C C . THR A 1 86 ? -14.582 8.804 14.259 1.00 89.81 86 THR A C 1
ATOM 705 O O . THR A 1 86 ? -13.810 9.495 14.911 1.00 89.81 86 THR A O 1
ATOM 708 N N . GLY A 1 87 ? -15.472 9.366 13.437 1.00 91.75 87 GLY A N 1
ATOM 709 C CA . GLY A 1 87 ? -15.486 10.797 13.119 1.00 91.75 87 GLY A CA 1
ATOM 710 C C . GLY A 1 87 ? -14.329 11.254 12.218 1.00 91.75 87 GLY A C 1
ATOM 711 O O . GLY A 1 87 ? -14.226 12.447 11.925 1.00 91.75 87 GLY A O 1
ATOM 712 N N . ILE A 1 88 ? -13.471 10.340 11.746 1.00 88.19 88 ILE A N 1
ATOM 713 C CA . ILE A 1 88 ? -12.283 10.648 10.938 1.00 88.19 88 ILE A CA 1
ATOM 714 C C . ILE A 1 88 ? -12.530 10.276 9.474 1.00 88.19 88 ILE A C 1
ATOM 716 O O . ILE A 1 88 ? -12.914 9.153 9.150 1.00 88.19 88 ILE A O 1
ATOM 720 N N . ARG A 1 89 ? -12.287 11.228 8.563 1.00 89.06 89 ARG A N 1
ATOM 721 C CA . ARG A 1 89 ? -12.351 10.989 7.114 1.00 89.06 89 ARG A CA 1
ATOM 722 C C . ARG A 1 89 ? -11.018 10.419 6.627 1.00 89.06 89 ARG A C 1
ATOM 724 O O . ARG A 1 89 ? -9.980 11.061 6.779 1.00 89.06 89 ARG A O 1
ATOM 731 N N . VAL A 1 90 ? -11.045 9.249 5.993 1.00 91.62 90 VAL A N 1
ATOM 732 C CA . VAL A 1 90 ? -9.850 8.654 5.377 1.00 91.62 90 VAL A CA 1
ATOM 733 C C . VAL A 1 90 ? -9.682 9.210 3.959 1.00 91.62 90 VAL A C 1
ATOM 735 O O . VAL A 1 90 ? -10.534 8.990 3.103 1.00 91.62 90 VAL A O 1
ATOM 738 N N . ASN A 1 91 ? -8.593 9.943 3.706 1.00 90.06 91 ASN A N 1
ATOM 739 C CA . ASN A 1 91 ? -8.315 10.578 2.402 1.00 90.06 91 ASN A CA 1
ATOM 740 C C . ASN A 1 91 ? -7.506 9.683 1.448 1.00 90.06 91 ASN A C 1
ATOM 742 O O . ASN A 1 91 ? -7.414 9.937 0.242 1.00 90.06 91 ASN A O 1
ATOM 746 N N . GLU A 1 92 ? -6.849 8.667 1.994 1.00 92.69 92 GLU A N 1
ATOM 747 C CA . GLU A 1 92 ? -6.090 7.679 1.241 1.00 92.69 92 GLU A CA 1
ATOM 748 C C . GLU A 1 92 ? -6.949 6.447 1.046 1.00 92.69 92 GLU A C 1
ATOM 750 O O . GLU A 1 92 ? -7.105 5.648 1.962 1.00 92.69 92 GLU A O 1
ATOM 755 N N . THR A 1 93 ? -7.569 6.344 -0.125 1.00 95.19 93 THR A N 1
ATOM 756 C CA . THR A 1 93 ? -8.518 5.280 -0.430 1.00 95.19 93 THR A CA 1
ATOM 757 C C . THR A 1 93 ? -8.063 4.442 -1.615 1.00 95.19 93 THR A C 1
ATOM 759 O O . THR A 1 93 ? -7.378 4.918 -2.528 1.00 95.19 93 THR A O 1
ATOM 762 N N . VAL A 1 94 ? -8.465 3.175 -1.594 1.00 96.94 94 VAL A N 1
ATOM 763 C CA . VAL A 1 94 ? -8.304 2.216 -2.683 1.00 96.94 94 VAL A CA 1
AT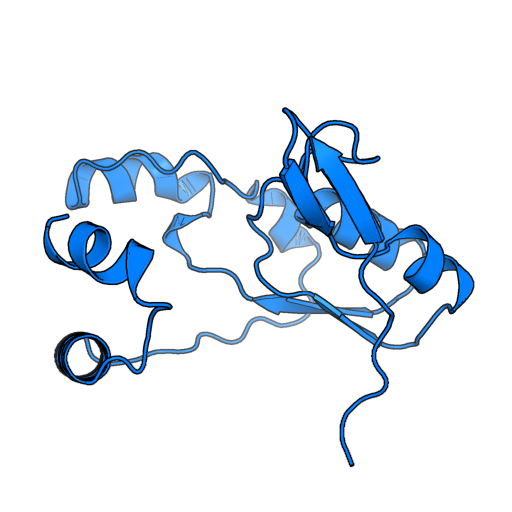OM 764 C C . VAL A 1 94 ? -9.696 1.885 -3.220 1.00 96.94 94 VAL A C 1
ATOM 766 O O . VAL A 1 94 ? -10.538 1.429 -2.441 1.00 96.94 94 VAL A O 1
ATOM 769 N N . PRO A 1 95 ? -9.955 2.095 -4.524 1.00 97.25 95 PRO A N 1
ATOM 770 C CA . PRO A 1 95 ? -11.223 1.712 -5.131 1.00 97.25 95 PRO A CA 1
ATOM 771 C C . PRO A 1 95 ? -11.459 0.208 -5.023 1.00 97.25 95 PRO A C 1
ATOM 773 O O . PRO A 1 95 ? -10.556 -0.577 -5.321 1.00 97.25 95 PRO A O 1
ATOM 776 N N . ASP A 1 96 ? -12.685 -0.200 -4.706 1.00 95.06 96 ASP A N 1
ATOM 777 C CA . ASP A 1 96 ? -13.061 -1.611 -4.554 1.00 95.06 96 ASP A CA 1
ATOM 778 C C . ASP A 1 96 ? -12.686 -2.464 -5.774 1.00 95.06 96 ASP A C 1
ATOM 780 O O . ASP A 1 96 ? -12.200 -3.578 -5.624 1.00 95.06 96 ASP A O 1
ATOM 784 N N . ARG A 1 97 ? -12.780 -1.907 -6.989 1.00 94.56 97 ARG A N 1
ATOM 785 C CA . ARG A 1 97 ? -12.391 -2.584 -8.243 1.00 94.56 97 ARG A CA 1
ATOM 786 C C . ARG A 1 97 ? -10.930 -3.050 -8.303 1.00 94.56 97 ARG A C 1
ATOM 788 O O . ARG A 1 97 ? -10.578 -3.866 -9.145 1.00 94.56 97 ARG A O 1
ATOM 795 N N . VAL A 1 98 ? -10.040 -2.511 -7.464 1.00 93.94 98 VAL A N 1
ATOM 796 C CA . VAL A 1 98 ? -8.657 -3.013 -7.361 1.00 93.94 98 VAL A CA 1
ATOM 797 C C . VAL A 1 98 ? -8.656 -4.443 -6.808 1.00 93.94 98 VAL A C 1
ATOM 799 O O . VAL A 1 98 ? -7.807 -5.249 -7.186 1.00 93.94 98 VAL A O 1
ATOM 802 N N . PHE A 1 99 ? -9.644 -4.785 -5.975 1.00 91.94 99 PHE A N 1
ATOM 803 C CA . PHE A 1 99 ? -9.780 -6.103 -5.367 1.00 91.94 99 PHE A CA 1
ATOM 804 C C . PHE A 1 99 ? -10.252 -7.167 -6.365 1.00 91.94 99 PHE A C 1
ATOM 806 O O . PHE A 1 99 ? -9.985 -8.346 -6.150 1.00 91.94 99 PHE A O 1
ATOM 813 N N . ASP A 1 100 ? -10.834 -6.774 -7.503 1.00 92.44 100 ASP A N 1
ATOM 814 C CA . ASP A 1 100 ? -11.229 -7.704 -8.573 1.00 92.44 100 ASP A CA 1
ATOM 815 C C . ASP A 1 100 ? -10.028 -8.458 -9.172 1.00 92.44 100 ASP A C 1
ATOM 817 O O . ASP A 1 100 ? -10.184 -9.520 -9.775 1.00 92.44 100 ASP A O 1
ATOM 821 N N . ARG A 1 101 ? -8.811 -7.917 -9.009 1.00 92.06 101 ARG A N 1
ATOM 822 C CA . ARG A 1 101 ? -7.556 -8.532 -9.468 1.00 92.06 101 ARG A CA 1
ATOM 823 C C . ARG A 1 101 ? -6.896 -9.427 -8.416 1.00 92.06 101 ARG A C 1
ATOM 825 O O . ARG A 1 101 ? -5.867 -10.037 -8.707 1.00 92.06 101 ARG A O 1
ATOM 832 N N . ILE A 1 102 ? -7.432 -9.488 -7.196 1.00 92.25 102 ILE A N 1
ATOM 833 C CA . ILE A 1 102 ? -6.818 -10.233 -6.097 1.00 92.25 102 ILE A CA 1
ATOM 834 C C . ILE A 1 102 ? -6.987 -11.731 -6.327 1.00 92.25 102 ILE A C 1
ATOM 836 O O . ILE A 1 102 ? -8.093 -12.249 -6.466 1.00 92.25 102 ILE A O 1
ATOM 840 N N . ARG A 1 103 ? -5.861 -12.446 -6.298 1.00 94.25 103 ARG A N 1
ATOM 841 C CA . ARG A 1 103 ? -5.845 -13.910 -6.327 1.00 94.25 103 ARG A CA 1
ATOM 842 C C . ARG A 1 103 ? -6.096 -14.532 -4.950 1.00 94.25 103 ARG A C 1
ATOM 844 O O . ARG A 1 103 ? -6.787 -15.541 -4.864 1.00 94.25 103 ARG A O 1
ATOM 851 N N . ASP A 1 104 ? -5.489 -13.982 -3.900 1.00 95.31 104 ASP A N 1
ATOM 852 C CA . ASP A 1 104 ? -5.610 -14.462 -2.518 1.00 95.31 104 ASP A CA 1
ATOM 853 C C . ASP A 1 104 ? -5.600 -13.266 -1.558 1.00 95.31 104 ASP A C 1
ATOM 855 O O . ASP A 1 104 ? -4.867 -12.301 -1.771 1.00 95.31 104 ASP A O 1
ATOM 859 N N . ILE A 1 105 ? -6.401 -13.344 -0.498 1.00 94.12 105 ILE A N 1
ATOM 860 C CA . ILE A 1 105 ? -6.474 -12.343 0.563 1.00 94.12 105 ILE A CA 1
ATOM 861 C C . ILE A 1 105 ? -6.326 -13.037 1.912 1.00 94.12 105 ILE A C 1
ATOM 863 O O . ILE A 1 105 ? -7.001 -14.021 2.218 1.00 94.12 105 ILE A O 1
ATOM 867 N N . ARG A 1 106 ? -5.430 -12.509 2.747 1.00 95.75 106 ARG A N 1
ATOM 868 C CA . ARG A 1 106 ? -5.219 -12.993 4.111 1.00 95.75 106 ARG A CA 1
ATOM 869 C C . ARG A 1 106 ? -5.621 -11.906 5.086 1.00 95.75 106 ARG A C 1
ATOM 871 O O . ARG A 1 106 ? -5.003 -10.848 5.129 1.00 95.75 106 ARG A O 1
ATOM 878 N N . LEU A 1 107 ? -6.659 -12.187 5.867 1.00 94.88 107 LEU A N 1
ATOM 879 C CA . LEU A 1 107 ? -7.030 -11.348 6.994 1.00 94.88 107 LEU A CA 1
ATOM 880 C C . LEU A 1 107 ? -6.036 -11.593 8.129 1.00 94.88 107 LEU A C 1
ATOM 882 O O . LEU A 1 107 ? -5.896 -12.723 8.600 1.00 94.88 107 LEU A O 1
ATOM 886 N N . ILE A 1 108 ? -5.356 -10.531 8.548 1.00 93.88 108 ILE A N 1
ATOM 887 C CA . ILE A 1 108 ? -4.521 -10.526 9.745 1.00 93.88 108 ILE A CA 1
ATOM 888 C C . ILE A 1 108 ? -5.341 -9.865 10.849 1.00 93.88 108 ILE A C 1
ATOM 890 O O . ILE A 1 108 ? -5.743 -8.713 10.700 1.00 93.88 108 ILE A O 1
ATOM 894 N N . ASP A 1 109 ? -5.615 -10.607 11.919 1.00 93.00 109 ASP A N 1
ATOM 895 C CA . ASP A 1 109 ? -6.428 -10.147 13.047 1.00 93.00 109 ASP A CA 1
ATOM 896 C C . ASP A 1 109 ? -5.584 -10.026 14.321 1.00 93.00 109 ASP A C 1
ATOM 898 O O . ASP A 1 109 ? -4.617 -10.767 14.519 1.00 93.00 109 ASP A O 1
ATOM 902 N N . LEU A 1 110 ? -5.958 -9.072 15.172 1.00 92.00 110 LEU A N 1
ATOM 903 C CA . LEU A 1 110 ? -5.329 -8.805 16.458 1.00 92.00 110 LEU A CA 1
ATOM 904 C C . LEU A 1 110 ? -6.384 -8.252 17.431 1.00 92.00 110 LEU A C 1
ATOM 906 O O . LEU A 1 110 ? -7.036 -7.256 17.105 1.00 92.00 110 LEU A O 1
ATOM 910 N N . PRO A 1 111 ? -6.535 -8.819 18.644 1.00 94.00 111 PRO A N 1
ATOM 911 C CA . PRO A 1 111 ? -7.452 -8.275 19.637 1.00 94.00 111 PRO A CA 1
ATOM 912 C C . PRO A 1 111 ? -7.153 -6.804 19.948 1.00 94.00 111 PRO A C 1
ATOM 914 O O . PRO A 1 111 ? -5.999 -6.421 20.146 1.00 94.00 111 PRO A O 1
ATOM 917 N N . VAL A 1 112 ? -8.200 -5.984 20.084 1.00 89.81 112 VAL A N 1
ATOM 918 C CA . VAL A 1 112 ? -8.074 -4.539 20.364 1.00 89.81 112 VAL A CA 1
ATOM 919 C C . VAL A 1 112 ? -7.212 -4.265 21.599 1.00 89.81 112 VAL A C 1
ATOM 921 O O . VAL A 1 112 ? -6.353 -3.387 21.575 1.00 89.81 112 VAL A O 1
ATOM 924 N N . SER A 1 113 ? -7.394 -5.040 22.672 1.00 91.94 113 SER A N 1
ATOM 925 C CA . SER A 1 113 ? -6.596 -4.904 23.896 1.00 91.94 113 SER A CA 1
ATOM 926 C C . SER A 1 113 ? -5.103 -5.135 23.654 1.00 91.94 113 SER A C 1
ATOM 928 O O . SER A 1 113 ? -4.278 -4.428 24.226 1.00 91.94 113 SER A O 1
ATOM 930 N N . GLU A 1 114 ? -4.756 -6.088 22.787 1.00 92.62 114 GLU A N 1
ATOM 931 C CA . GLU A 1 114 ? -3.366 -6.376 22.434 1.00 92.62 114 GLU A CA 1
ATOM 932 C C . GLU A 1 114 ? -2.787 -5.273 21.542 1.00 92.62 114 GLU A C 1
ATOM 934 O O . GLU A 1 114 ? -1.653 -4.845 21.752 1.00 92.62 114 GLU A O 1
ATOM 939 N N . LEU A 1 115 ? -3.565 -4.741 20.593 1.00 88.62 115 LEU A N 1
ATOM 940 C CA . LEU A 1 115 ? -3.135 -3.602 19.779 1.00 88.62 115 LEU A CA 1
ATOM 941 C C . LEU A 1 115 ? -2.817 -2.374 20.649 1.00 88.62 115 LEU A C 1
ATOM 943 O O . LEU A 1 115 ? -1.760 -1.765 20.480 1.00 88.62 115 LEU A O 1
ATOM 947 N N . ILE A 1 116 ? -3.684 -2.053 21.615 1.00 86.56 116 ILE A N 1
ATOM 948 C CA . ILE A 1 116 ? -3.475 -0.959 22.580 1.00 86.56 116 ILE A CA 1
ATOM 949 C C . ILE A 1 116 ? -2.216 -1.202 23.416 1.00 86.56 116 ILE A C 1
ATOM 951 O O . ILE A 1 116 ? -1.404 -0.296 23.604 1.00 86.56 116 ILE A O 1
ATOM 955 N N . GLU A 1 117 ? -2.009 -2.428 23.896 1.00 89.19 117 GLU A N 1
ATOM 956 C CA . GLU A 1 117 ? -0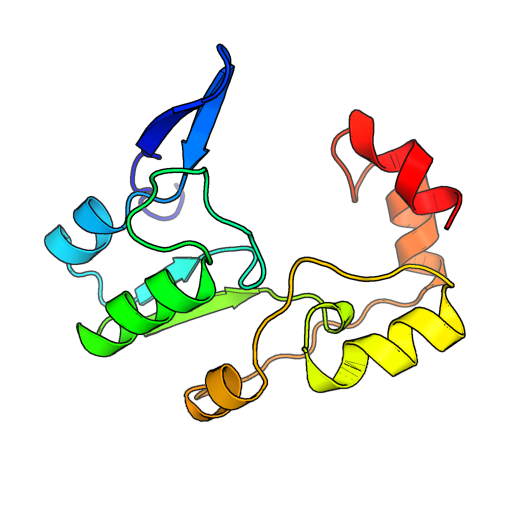.804 -2.765 24.650 1.00 89.19 117 GLU A CA 1
ATOM 957 C C . GLU A 1 117 ? 0.461 -2.579 23.799 1.00 89.19 117 GLU A C 1
ATOM 959 O O . GLU A 1 117 ? 1.431 -1.960 24.245 1.00 89.19 117 GLU A O 1
ATOM 964 N N . ARG A 1 118 ? 0.452 -3.049 22.546 1.00 86.25 118 ARG A N 1
ATOM 965 C CA . ARG A 1 118 ? 1.580 -2.878 21.621 1.00 86.25 118 ARG A CA 1
ATOM 966 C C . ARG A 1 118 ? 1.841 -1.405 21.301 1.00 86.25 118 ARG A C 1
ATOM 968 O O . ARG A 1 118 ? 3.007 -1.026 21.178 1.00 86.25 118 ARG A O 1
ATOM 975 N N . LEU A 1 119 ? 0.794 -0.584 21.195 1.00 82.06 119 LEU A N 1
ATOM 976 C CA . LEU A 1 119 ? 0.903 0.869 21.040 1.00 82.06 119 LEU A CA 1
ATOM 977 C C . LEU A 1 119 ? 1.605 1.501 22.245 1.00 82.06 119 LEU A C 1
ATOM 979 O O . LEU A 1 119 ? 2.597 2.204 22.065 1.00 82.06 119 LEU A O 1
ATOM 983 N N . HIS A 1 120 ? 1.165 1.185 23.466 1.00 79.69 120 HIS A N 1
ATOM 984 C CA . HIS A 1 120 ? 1.804 1.667 24.698 1.00 79.69 120 HIS A CA 1
ATOM 985 C C . HIS A 1 120 ? 3.260 1.206 24.837 1.00 79.69 120 HIS A C 1
ATOM 987 O O . HIS A 1 120 ? 4.090 1.918 25.397 1.00 79.69 120 HIS A O 1
ATOM 993 N N . GLN A 1 121 ? 3.587 0.028 24.304 1.00 82.94 121 GLN A N 1
ATOM 994 C CA . GLN A 1 121 ? 4.949 -0.503 24.266 1.00 82.94 121 GLN A CA 1
ATOM 995 C C . GLN A 1 121 ? 5.810 0.097 23.137 1.00 82.94 121 GLN A C 1
ATOM 997 O O . GLN A 1 121 ? 6.966 -0.300 22.996 1.00 82.94 121 GLN A O 1
ATOM 1002 N N . GLY A 1 122 ? 5.272 1.007 22.313 1.00 74.94 122 GLY A N 1
ATOM 1003 C CA . GLY A 1 122 ? 5.990 1.625 21.192 1.00 74.94 122 GLY A CA 1
ATOM 1004 C C . GLY A 1 122 ? 6.289 0.668 20.032 1.00 74.94 122 GLY A C 1
ATOM 1005 O O . GLY A 1 122 ? 7.203 0.910 19.253 1.00 74.94 122 GLY A O 1
ATOM 1006 N N . LYS A 1 123 ? 5.546 -0.441 19.912 1.00 71.44 123 LYS A N 1
ATOM 1007 C CA . LYS A 1 123 ? 5.784 -1.508 18.918 1.00 71.44 123 LYS A CA 1
ATOM 1008 C C . LYS A 1 123 ? 4.991 -1.345 17.615 1.00 71.44 123 LYS A C 1
ATOM 1010 O O . LYS A 1 123 ? 5.056 -2.235 16.769 1.00 71.44 123 LYS A O 1
ATOM 1015 N N . VAL A 1 124 ? 4.195 -0.280 17.488 1.00 59.31 124 VAL A N 1
ATOM 1016 C CA . VAL A 1 124 ? 3.220 -0.093 16.391 1.00 59.31 124 VAL A CA 1
ATOM 1017 C C . VAL A 1 124 ? 3.482 1.180 15.576 1.00 59.31 124 VAL A C 1
ATOM 1019 O O . VAL A 1 124 ? 3.120 1.209 14.409 1.00 59.31 124 VAL A O 1
ATOM 1022 N N . TYR A 1 125 ? 4.168 2.194 16.125 1.00 59.22 125 TYR A N 1
ATOM 1023 C CA . TYR A 1 125 ? 4.445 3.447 15.410 1.00 59.22 125 TYR A CA 1
ATOM 1024 C C . TYR A 1 125 ? 5.855 3.985 15.628 1.00 59.22 125 TYR A C 1
ATOM 1026 O O . TYR A 1 125 ? 6.447 3.840 16.698 1.00 59.22 125 TYR A O 1
ATOM 1034 N N . VAL A 1 126 ? 6.338 4.698 14.608 1.00 47.75 126 VAL A N 1
ATOM 1035 C CA . VAL A 1 126 ? 7.455 5.638 14.724 1.00 47.75 126 VAL A CA 1
ATOM 1036 C C . VAL A 1 126 ? 6.976 6.830 15.587 1.00 47.75 126 VAL A C 1
ATOM 1038 O O . VAL A 1 126 ? 5.847 7.290 15.386 1.00 47.75 126 VAL A O 1
ATOM 1041 N N . PRO A 1 127 ? 7.765 7.326 16.564 1.00 37.94 127 PRO A N 1
ATOM 1042 C CA . PRO A 1 127 ? 7.282 8.141 17.693 1.00 37.94 127 PRO A CA 1
ATOM 1043 C C . PRO A 1 127 ? 6.445 9.391 17.372 1.00 37.94 127 PRO A C 1
ATOM 1045 O O . PRO A 1 127 ? 5.663 9.824 18.215 1.00 37.94 127 PRO A O 1
ATOM 1048 N N . GLU A 1 128 ? 6.569 9.971 16.178 1.00 40.25 128 GLU A N 1
ATOM 1049 C CA . GLU A 1 128 ? 5.876 11.214 15.809 1.00 40.25 128 GLU A CA 1
ATOM 1050 C C . GLU A 1 128 ? 4.368 11.039 15.538 1.00 40.25 128 GLU A C 1
ATOM 1052 O O . GLU A 1 128 ? 3.615 11.999 15.681 1.00 40.25 128 GLU A O 1
ATOM 1057 N N . GLN A 1 129 ? 3.888 9.824 15.234 1.00 45.00 129 GLN A N 1
ATOM 1058 C CA . GLN A 1 129 ? 2.465 9.560 14.938 1.00 45.00 129 GLN A CA 1
ATOM 1059 C C . GLN A 1 129 ? 1.678 8.937 16.107 1.00 45.00 129 GLN A C 1
ATOM 1061 O O . GLN A 1 129 ? 0.446 8.918 16.088 1.00 45.00 129 GLN A O 1
ATOM 1066 N N . ALA A 1 130 ? 2.360 8.475 17.160 1.00 46.19 130 ALA A N 1
ATOM 1067 C CA . ALA A 1 130 ? 1.733 7.749 18.270 1.00 46.19 130 ALA A CA 1
ATOM 1068 C C . ALA A 1 130 ? 0.727 8.598 19.078 1.00 46.19 130 ALA A C 1
ATOM 1070 O O . ALA A 1 130 ? -0.299 8.085 19.519 1.00 46.19 130 ALA A O 1
ATOM 1071 N N . ASN A 1 131 ? 0.984 9.902 19.238 1.00 40.72 131 ASN A N 1
ATOM 1072 C CA . ASN A 1 131 ? 0.094 10.799 19.990 1.00 40.72 131 ASN A CA 1
ATOM 1073 C C . ASN A 1 131 ? -1.217 11.119 19.250 1.00 40.72 131 ASN A C 1
ATOM 1075 O O . ASN A 1 131 ? -2.224 11.380 19.901 1.00 40.72 131 ASN A O 1
ATOM 1079 N N . LEU A 1 132 ? -1.219 11.080 17.912 1.00 47.38 132 LEU A N 1
ATOM 1080 C CA . LEU A 1 132 ? -2.420 11.289 17.092 1.00 47.38 132 LEU A CA 1
ATOM 1081 C C . LEU A 1 132 ? -3.288 10.023 17.026 1.00 47.38 132 LEU A C 1
ATOM 1083 O O . LEU A 1 132 ? -4.508 10.127 17.041 1.00 47.38 132 LEU A O 1
ATOM 1087 N N . ALA A 1 133 ? -2.671 8.836 17.021 1.00 55.19 133 ALA A N 1
ATOM 1088 C CA . ALA A 1 133 ? -3.380 7.556 16.950 1.00 55.19 133 ALA A CA 1
ATOM 1089 C C . ALA A 1 133 ? -4.155 7.184 18.233 1.00 55.19 133 ALA A C 1
ATOM 1091 O O . ALA A 1 133 ? -5.077 6.382 18.168 1.00 55.19 133 ALA A O 1
ATOM 1092 N N . LEU A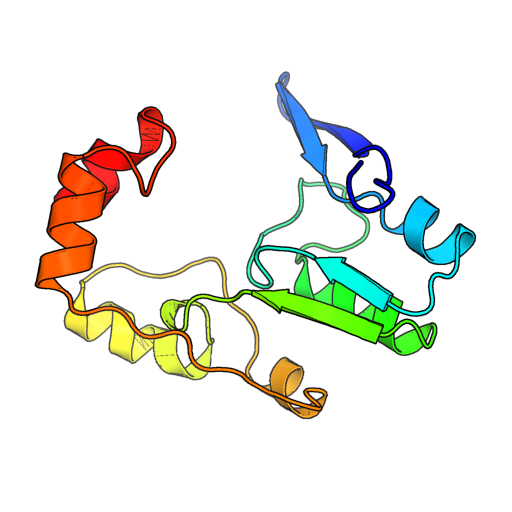 1 134 ? -3.791 7.744 19.396 1.00 53.78 134 LEU A N 1
ATOM 1093 C CA . LEU A 1 134 ? -4.447 7.470 20.688 1.00 53.78 134 LEU A CA 1
ATOM 1094 C C . LEU A 1 134 ? -5.557 8.474 21.054 1.00 53.78 134 LEU A C 1
ATOM 1096 O O . LEU A 1 134 ? -6.233 8.288 22.064 1.00 53.78 134 LEU A O 1
ATOM 1100 N N . GLN A 1 135 ? -5.721 9.552 20.280 1.00 47.41 135 GLN A N 1
ATOM 1101 C CA . GLN A 1 135 ? -6.705 10.617 20.533 1.00 47.41 135 GLN A CA 1
ATOM 1102 C C . GLN A 1 135 ? -7.877 10.622 19.534 1.00 47.41 135 GLN A C 1
ATOM 1104 O O . GLN A 1 135 ? -8.713 11.525 19.603 1.00 47.41 135 GLN A O 1
ATOM 1109 N N . GLY A 1 136 ? -7.926 9.646 18.621 1.00 43.22 136 GLY A N 1
ATOM 1110 C CA . GLY A 1 136 ? -8.996 9.440 17.640 1.00 43.22 136 GLY A CA 1
ATOM 1111 C C . GLY A 1 136 ? -9.836 8.217 17.960 1.00 43.22 136 GLY A C 1
ATOM 1112 O O . GLY A 1 136 ? -9.227 7.164 18.249 1.00 43.22 136 GLY A O 1
#

InterPro domains:
  IPR003852 Signal transduction histidine kinase, osmosensitive K+ channel sensor, N-terminal [PF02702] (1-135)
  IPR027417 P-loop containing nucleoside triphosphate hydrolase [G3DSA:3.40.50.300] (1-136)
  IPR052023 Sensor histidine kinase KdpD [PTHR45569] (1-135)

Foldseek 3Di:
DDPDDDDWDWDDDPNDTDTHHPLVVCLVVLDQEDEDEEQLDQDDPPPPDRGNLVSVVVCVVSNHHYDYDYDPCQAPVCQVVCCVVPVDGDPRHDYPVSCVPDPDDDDDDDDPVVVVVCLVVVNPDDPVCSVVVVVD

Radius of gyration: 16.7 Å; chains: 1; bounding box: 40×36×42 Å